Protein AF-A0A7C7QXV3-F1 (afdb_monomer_lite)

Radius of gyration: 19.64 Å; chains: 1; bounding box: 54×21×54 Å

Sequence (95 aa):
MFKKMLSLFKGRKDSQEKLEEENKEVRELTPQELELFKKAMGITPHNYWQWASRTNNFKLLTDGKWIWVEGYEEHIGKQLPLTQARAWSWEFIKS

pLDDT: mean 76.49, std 16.95, range [41.94, 91.56]

Foldseek 3Di:
DPPVVVVVVVVVVVVVVVVVVVPLPWDWDDPVSLVLQCVLVVPDPVCVVVVCVLQVNVRWIDSLFKIFRVPVPVLPPPPDDPSNRRMDTPVSSVD

Secondary structure (DSSP, 8-state):
--HHHHHHHHHHHHHHHHHHHH----EEPPHHHHHHHHHHTT--TTTHHHHHHHTTTT-EEE-SSEEEETT-GGGTT----TTT--EEEHHHHH-

Structure (mmCIF, N/CA/C/O backbone):
data_AF-A0A7C7QXV3-F1
#
_entry.id   AF-A0A7C7QXV3-F1
#
loop_
_atom_site.group_PDB
_atom_site.id
_atom_site.type_symbol
_atom_site.label_atom_id
_atom_site.label_alt_id
_atom_site.label_comp_id
_atom_site.label_asym_id
_atom_site.label_entity_id
_atom_site.label_seq_id
_atom_site.pdbx_PDB_ins_code
_atom_site.Cartn_x
_atom_site.Car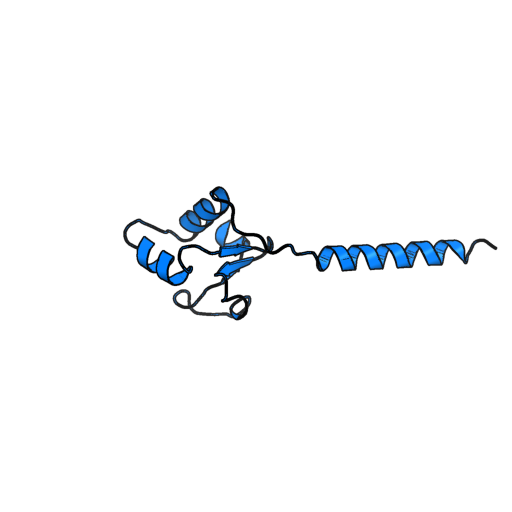tn_y
_atom_site.Cartn_z
_atom_site.occupancy
_atom_site.B_iso_or_equiv
_atom_site.auth_seq_id
_atom_site.auth_comp_id
_atom_site.auth_asym_id
_atom_site.auth_atom_id
_atom_site.pdbx_PDB_model_num
ATOM 1 N N . MET A 1 1 ? -40.442 6.383 41.615 1.00 57.12 1 MET A N 1
ATOM 2 C CA . MET A 1 1 ? -40.082 7.448 40.648 1.00 57.12 1 MET A CA 1
ATOM 3 C C . MET A 1 1 ? -38.639 7.347 40.108 1.00 57.12 1 MET A C 1
ATOM 5 O O . MET A 1 1 ? -38.107 8.347 39.661 1.00 57.12 1 MET A O 1
ATOM 9 N N . PHE A 1 2 ? -38.010 6.160 40.039 1.00 50.41 2 PHE A N 1
ATOM 10 C CA . PHE A 1 2 ? -36.596 6.034 39.608 1.00 50.41 2 PHE A CA 1
ATOM 11 C C . PHE A 1 2 ? -36.371 5.288 38.279 1.00 50.41 2 PHE A C 1
ATOM 13 O O . PHE A 1 2 ? -35.244 5.189 37.810 1.00 50.41 2 PHE A O 1
ATOM 20 N N . LYS A 1 3 ? -37.431 4.805 37.613 1.00 54.19 3 LYS A N 1
ATOM 21 C CA . LYS A 1 3 ? -37.300 4.088 36.327 1.00 54.19 3 LYS A CA 1
ATOM 22 C C . LYS A 1 3 ? -37.152 5.003 35.103 1.00 54.19 3 LYS A C 1
ATOM 24 O O . LYS A 1 3 ? -36.671 4.551 34.072 1.00 54.19 3 LYS A O 1
ATOM 29 N N . LYS A 1 4 ? -37.522 6.286 35.201 1.00 54.22 4 LYS A N 1
ATOM 30 C CA . LYS A 1 4 ? -37.476 7.216 34.055 1.00 54.22 4 LYS A CA 1
ATOM 31 C C . LYS A 1 4 ? -36.061 7.751 33.779 1.00 54.22 4 LYS A C 1
ATOM 33 O O . LYS A 1 4 ? -35.727 8.004 32.627 1.00 54.22 4 LYS A O 1
ATOM 38 N N . MET A 1 5 ? -35.206 7.829 34.807 1.00 51.72 5 MET A N 1
ATOM 39 C CA . MET A 1 5 ? -33.851 8.391 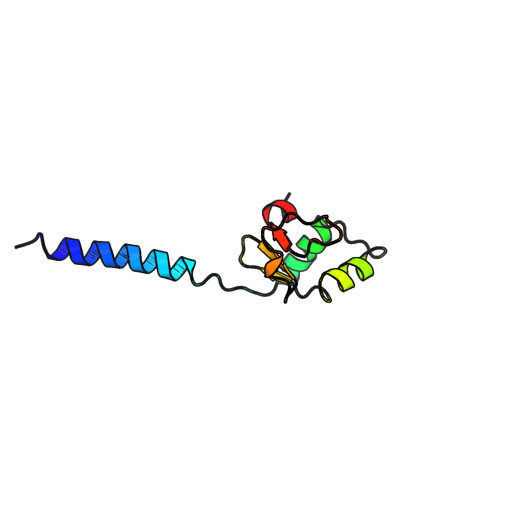34.695 1.00 51.72 5 MET A CA 1
ATOM 40 C C . MET A 1 5 ? -32.843 7.425 34.040 1.00 51.72 5 MET A C 1
ATOM 42 O O . MET A 1 5 ? -31.987 7.868 33.280 1.00 51.72 5 MET A O 1
ATOM 46 N N . LEU A 1 6 ? -32.984 6.106 34.236 1.00 54.09 6 LEU A N 1
ATOM 47 C CA . LEU A 1 6 ? -32.093 5.115 33.608 1.00 54.09 6 LEU A CA 1
ATOM 48 C C . LEU A 1 6 ? -32.305 4.980 32.086 1.00 54.09 6 LEU A C 1
ATOM 50 O O . LEU A 1 6 ? -31.386 4.589 31.372 1.00 54.09 6 LEU A O 1
ATOM 54 N N . SER A 1 7 ? -33.496 5.325 31.577 1.00 52.25 7 SER A N 1
ATOM 55 C CA . SER A 1 7 ? -33.801 5.247 30.136 1.00 52.25 7 SER A CA 1
ATOM 56 C C . SER A 1 7 ? -33.120 6.345 29.309 1.00 52.25 7 SER A C 1
ATOM 58 O O . SER A 1 7 ? -32.778 6.121 28.153 1.00 52.25 7 SER A O 1
ATOM 60 N N . LEU A 1 8 ? -32.844 7.502 29.924 1.00 54.09 8 LEU A N 1
ATOM 61 C CA . LEU A 1 8 ? -32.174 8.640 29.284 1.00 54.09 8 LEU A CA 1
ATOM 62 C C . LEU A 1 8 ? -30.660 8.433 29.135 1.00 54.09 8 LEU A C 1
ATOM 64 O O . LEU A 1 8 ? -30.052 8.985 28.224 1.00 54.09 8 LEU A O 1
ATOM 68 N N . PHE A 1 9 ? -30.050 7.626 30.007 1.00 51.22 9 PHE A N 1
ATOM 69 C CA . PHE A 1 9 ? -28.609 7.361 29.968 1.00 51.22 9 PHE A CA 1
ATOM 70 C C . PHE A 1 9 ? -28.221 6.265 28.968 1.00 51.22 9 PHE A C 1
ATOM 72 O O . PHE A 1 9 ? -27.091 6.251 28.490 1.00 51.22 9 PHE A O 1
ATOM 79 N N . LYS A 1 10 ? -29.154 5.365 28.629 1.00 51.53 10 LYS A N 1
ATOM 80 C CA . LYS A 1 10 ? -28.901 4.271 27.682 1.00 51.53 10 LYS A CA 1
ATOM 81 C C . LYS A 1 10 ? -28.864 4.780 26.233 1.00 51.53 10 LYS A C 1
ATOM 83 O O . LYS A 1 10 ? -27.887 4.529 25.546 1.00 51.53 10 LYS A O 1
ATOM 88 N N . GLY A 1 11 ? -29.816 5.631 25.831 1.00 43.94 11 GLY A N 1
ATOM 89 C CA . GLY A 1 11 ? -29.842 6.208 24.474 1.00 43.94 11 GLY A CA 1
ATOM 90 C C . GLY A 1 11 ? -28.691 7.176 24.152 1.00 43.94 11 GLY A C 1
ATOM 91 O O . GLY A 1 11 ? -28.356 7.377 22.986 1.00 43.94 11 GLY A O 1
ATOM 92 N N . ARG A 1 12 ? -28.046 7.760 25.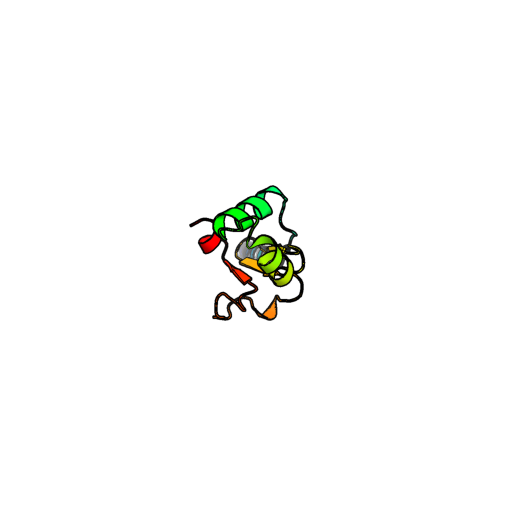174 1.00 46.16 12 ARG A N 1
ATOM 93 C CA . ARG A 1 12 ? -26.878 8.641 24.997 1.00 46.16 12 ARG A CA 1
ATOM 94 C C . ARG A 1 12 ? -25.601 7.861 24.651 1.00 46.16 12 ARG A C 1
ATOM 96 O O . ARG A 1 12 ? -24.737 8.421 23.990 1.00 46.16 12 ARG A O 1
ATOM 103 N N . LYS A 1 13 ? -25.503 6.585 25.047 1.00 44.91 13 LYS A N 1
ATOM 104 C CA . LYS A 1 13 ? -24.341 5.729 24.759 1.00 44.91 13 LYS A CA 1
ATOM 105 C C . LYS A 1 13 ? -24.359 5.213 23.316 1.00 44.91 13 LYS A C 1
ATOM 107 O O . LYS A 1 13 ? -23.362 5.339 22.620 1.00 44.91 13 LYS A O 1
ATOM 112 N N . ASP A 1 14 ? -25.529 4.788 22.839 1.00 46.03 14 ASP A N 1
ATOM 113 C CA . ASP A 1 14 ? -25.705 4.295 21.462 1.00 46.03 14 ASP A CA 1
ATOM 114 C C . ASP A 1 14 ? -25.534 5.411 20.408 1.00 46.03 14 ASP A C 1
ATOM 116 O O . ASP A 1 14 ? -25.160 5.160 19.266 1.00 46.03 14 ASP A O 1
ATOM 120 N N . SER A 1 15 ? -25.787 6.669 20.792 1.00 45.56 15 SER A N 1
ATOM 121 C CA . SER A 1 15 ? -25.602 7.833 19.910 1.00 45.56 15 SER A CA 1
ATOM 122 C C . SER A 1 15 ? -24.143 8.304 19.833 1.00 45.56 15 SER A C 1
ATOM 124 O O . SER A 1 15 ? -23.786 8.988 18.881 1.00 45.56 15 SER A O 1
ATOM 126 N N . GLN A 1 16 ? -23.304 7.957 20.819 1.00 43.50 16 GLN A N 1
ATOM 127 C CA . GLN A 1 16 ? -21.874 8.288 20.815 1.00 43.50 16 GLN A CA 1
ATOM 128 C C . GLN A 1 16 ? -21.054 7.273 20.009 1.00 43.50 16 GLN A C 1
ATOM 130 O O . GLN A 1 16 ? -20.232 7.695 19.205 1.00 43.50 16 GLN A O 1
ATOM 135 N N . GLU A 1 17 ? -21.341 5.969 20.118 1.00 45.19 17 GLU A N 1
ATOM 136 C CA . GLU A 1 17 ? -20.666 4.944 19.295 1.00 45.19 17 GLU A CA 1
ATOM 137 C C . GLU A 1 17 ? -20.940 5.132 17.792 1.00 45.19 17 GLU A C 1
ATOM 139 O O . GLU A 1 17 ? -20.065 4.902 16.961 1.00 45.19 17 GLU A O 1
ATOM 144 N N . LYS A 1 18 ? -22.125 5.644 17.430 1.00 41.94 18 LYS A N 1
ATOM 145 C CA . LYS A 1 18 ? -22.495 5.898 16.030 1.00 41.94 18 LYS A CA 1
ATOM 146 C C . LYS A 1 18 ? -21.815 7.133 15.414 1.00 41.94 18 LYS A C 1
ATOM 148 O O . LYS A 1 18 ? -21.636 7.174 14.204 1.00 41.9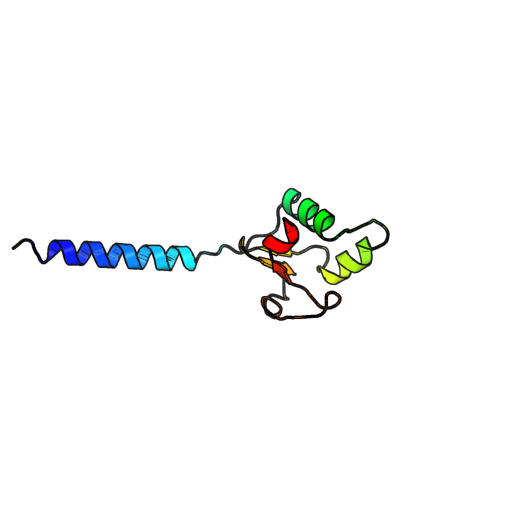4 18 LYS A O 1
ATOM 153 N N . LEU A 1 19 ? -21.429 8.118 16.232 1.00 43.69 19 LEU A N 1
ATOM 154 C CA . LEU A 1 19 ? -20.697 9.319 15.795 1.00 43.69 19 LEU A CA 1
ATOM 155 C C . LEU A 1 19 ? -19.181 9.077 15.689 1.00 43.69 19 LEU A C 1
ATOM 157 O O . LEU A 1 19 ? -18.510 9.740 14.900 1.00 43.69 19 LEU A O 1
ATOM 161 N N . GLU A 1 20 ? -18.635 8.123 16.449 1.00 44.12 20 GLU A N 1
ATOM 162 C CA . GLU A 1 20 ? -17.227 7.713 16.338 1.00 44.12 20 GLU A CA 1
ATOM 163 C C . GLU A 1 20 ? -16.964 6.838 15.100 1.00 44.12 20 GLU A C 1
ATOM 165 O O . GLU A 1 20 ? -15.880 6.910 14.526 1.00 44.12 20 GLU A O 1
ATOM 170 N N . GLU A 1 21 ? -17.954 6.080 14.612 1.00 46.25 21 GLU A N 1
ATOM 171 C CA . GLU A 1 21 ? -17.842 5.363 13.328 1.00 46.25 21 GLU A CA 1
ATOM 172 C C . GLU A 1 21 ? -17.892 6.285 12.095 1.00 46.25 21 GLU A C 1
ATOM 174 O O . GLU A 1 21 ? -17.339 5.927 11.051 1.00 46.25 21 GLU A O 1
ATOM 179 N N . GLU A 1 22 ? -18.513 7.466 12.200 1.00 43.81 22 GLU A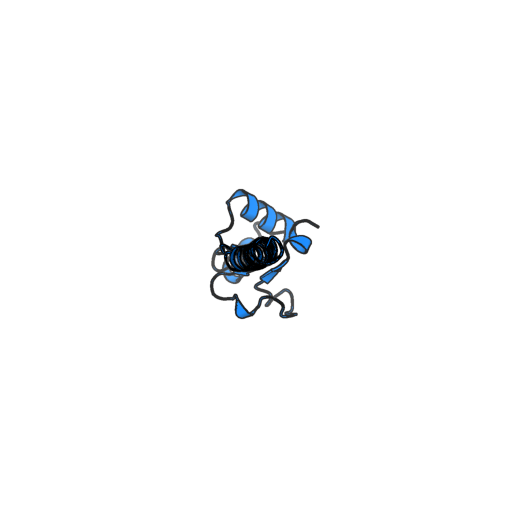 N 1
ATOM 180 C CA . GLU A 1 22 ? -18.608 8.446 11.103 1.00 43.81 22 GLU A CA 1
ATOM 181 C C . GLU A 1 22 ? -17.379 9.363 10.983 1.00 43.81 22 GLU A C 1
ATOM 183 O O . GLU A 1 22 ? -17.118 9.876 9.897 1.00 43.81 22 GLU A O 1
ATOM 188 N N . ASN A 1 23 ? -16.558 9.503 12.032 1.00 44.38 23 ASN A N 1
ATOM 189 C CA . ASN A 1 23 ? -15.240 10.151 11.955 1.00 44.38 23 ASN A CA 1
ATOM 190 C C . ASN A 1 23 ? -14.140 9.141 11.604 1.00 44.38 23 ASN A C 1
ATOM 192 O O . ASN A 1 23 ? -13.090 9.068 12.244 1.00 44.38 23 ASN A O 1
ATOM 196 N N . LYS A 1 24 ? -14.342 8.359 10.542 1.00 57.25 24 LYS A N 1
ATOM 197 C CA . LYS A 1 24 ? -13.190 7.794 9.839 1.00 57.25 24 LYS A CA 1
ATOM 198 C C . LYS A 1 24 ? -12.487 8.945 9.132 1.00 57.25 24 LYS A C 1
ATOM 200 O O . LYS A 1 24 ? -12.752 9.205 7.962 1.00 57.25 24 LYS A O 1
ATOM 205 N N . GLU A 1 25 ? -11.637 9.660 9.862 1.00 66.12 25 GLU A N 1
ATOM 206 C CA . GLU A 1 25 ? -10.749 10.668 9.296 1.00 66.12 25 GLU A CA 1
ATOM 207 C C . GLU A 1 25 ? -9.857 9.976 8.266 1.00 66.12 25 GLU A C 1
ATOM 209 O O . GLU A 1 25 ? -8.860 9.324 8.586 1.00 66.12 25 GLU A O 1
ATOM 214 N N . VAL A 1 26 ? -10.275 10.071 7.006 1.00 78.81 26 VAL A N 1
ATOM 215 C CA . VAL A 1 26 ? -9.447 9.718 5.866 1.00 78.81 26 VAL A CA 1
ATOM 216 C C . VAL A 1 26 ? -8.232 10.625 5.939 1.00 78.81 26 VAL A C 1
ATOM 218 O O . VAL A 1 26 ? -8.349 11.845 5.821 1.00 78.81 26 VAL A O 1
ATOM 221 N N . ARG A 1 27 ? -7.068 10.027 6.178 1.00 84.62 27 ARG A N 1
ATOM 222 C CA . ARG A 1 27 ? -5.807 10.755 6.299 1.00 84.62 27 ARG A CA 1
ATOM 223 C C . ARG A 1 27 ? -4.841 10.350 5.205 1.00 84.62 27 ARG A C 1
ATOM 225 O O . ARG A 1 27 ? -4.894 9.236 4.681 1.00 84.62 27 ARG A O 1
ATOM 232 N N . GLU A 1 28 ? -3.930 11.256 4.893 1.00 86.19 28 GLU A N 1
ATOM 233 C CA . GLU A 1 28 ? -2.774 10.950 4.061 1.00 86.19 28 GLU A CA 1
ATOM 234 C C . GLU A 1 28 ? -1.856 9.950 4.775 1.00 86.19 28 GLU A C 1
ATOM 236 O O . GLU A 1 28 ? -1.766 9.920 6.010 1.00 86.19 28 GLU A O 1
ATOM 241 N N . LEU A 1 29 ? -1.161 9.118 3.997 1.00 84.69 29 LEU A N 1
ATOM 242 C CA . LEU A 1 29 ? -0.156 8.227 4.565 1.00 84.69 29 LEU A CA 1
ATOM 243 C C . LEU A 1 29 ? 1.041 9.036 5.060 1.00 84.69 29 LEU A C 1
ATOM 245 O O . LEU A 1 29 ? 1.620 9.846 4.334 1.00 84.69 29 LEU A O 1
ATOM 249 N N . THR A 1 30 ? 1.479 8.737 6.278 1.00 87.12 30 THR A N 1
ATOM 250 C CA . THR A 1 30 ? 2.752 9.260 6.776 1.00 87.12 30 THR A CA 1
ATOM 251 C C . THR A 1 30 ? 3.922 8.719 5.940 1.00 87.12 30 THR A C 1
ATOM 253 O O . THR A 1 30 ? 3.817 7.643 5.341 1.00 87.12 30 THR A O 1
ATOM 256 N N . PRO A 1 31 ? 5.086 9.396 5.923 1.00 86.00 31 PRO A N 1
ATOM 257 C CA . PRO A 1 31 ? 6.266 8.902 5.210 1.00 86.00 31 PRO A CA 1
ATOM 258 C C . PRO A 1 31 ? 6.680 7.480 5.621 1.00 86.00 31 PRO A C 1
ATOM 260 O O . PRO A 1 31 ? 7.088 6.688 4.776 1.00 86.00 31 PRO A O 1
ATOM 263 N N . GLN A 1 32 ? 6.511 7.130 6.901 1.00 87.38 32 GLN A N 1
ATOM 264 C CA . GLN A 1 32 ? 6.804 5.790 7.422 1.00 87.38 32 GLN A CA 1
ATOM 265 C C . GLN A 1 32 ? 5.834 4.732 6.869 1.00 87.38 32 GLN A C 1
ATOM 267 O O . GLN A 1 32 ? 6.249 3.654 6.448 1.00 87.38 32 GLN A O 1
ATOM 272 N N . GLU A 1 33 ? 4.538 5.045 6.818 1.00 86.62 33 GLU A N 1
ATOM 273 C CA . GLU A 1 33 ? 3.507 4.170 6.241 1.00 86.62 33 GLU A CA 1
ATOM 274 C C . GLU A 1 33 ? 3.685 4.000 4.727 1.00 86.62 33 GLU A C 1
ATOM 276 O O . GLU A 1 33 ? 3.473 2.913 4.191 1.00 86.62 33 GLU A O 1
ATOM 281 N N . LEU A 1 34 ? 4.140 5.049 4.038 1.00 87.69 34 LEU A N 1
ATOM 282 C CA . LEU A 1 34 ? 4.509 5.003 2.624 1.00 87.69 34 LEU A CA 1
ATOM 283 C C . LEU A 1 34 ? 5.688 4.063 2.358 1.00 87.69 34 LEU A C 1
ATOM 285 O O . LEU A 1 34 ? 5.679 3.341 1.361 1.00 87.69 34 LEU A O 1
ATOM 289 N N . GLU A 1 35 ? 6.704 4.056 3.219 1.00 88.75 35 GLU A N 1
ATOM 290 C CA . GLU A 1 35 ? 7.819 3.110 3.110 1.00 88.75 35 GLU A CA 1
ATOM 291 C C . GLU A 1 35 ? 7.372 1.668 3.356 1.00 88.75 35 GLU A C 1
ATOM 293 O O . GLU A 1 35 ? 7.740 0.777 2.588 1.00 88.75 35 GLU A O 1
ATOM 298 N N . LEU A 1 36 ? 6.519 1.443 4.359 1.00 89.75 36 LEU A N 1
ATOM 299 C CA . LEU A 1 36 ? 5.873 0.150 4.608 1.00 89.75 36 LEU A CA 1
ATOM 300 C C . LEU A 1 36 ? 5.082 -0.328 3.388 1.00 89.75 36 LEU A C 1
ATOM 302 O O . LEU A 1 36 ? 5.283 -1.452 2.934 1.00 89.75 36 LEU A O 1
ATOM 306 N N . PHE A 1 37 ? 4.255 0.543 2.808 1.00 89.44 37 PHE A N 1
ATOM 307 C CA . PHE A 1 37 ? 3.515 0.254 1.583 1.00 89.44 37 PHE A CA 1
ATOM 308 C C . PHE A 1 37 ? 4.458 -0.128 0.436 1.00 89.44 37 PHE A C 1
ATOM 310 O O . PHE A 1 37 ? 4.266 -1.156 -0.213 1.00 89.44 37 PHE A O 1
ATOM 317 N N . LYS A 1 38 ? 5.514 0.662 0.203 1.00 89.69 38 LYS A N 1
ATOM 318 C CA . LYS A 1 38 ? 6.508 0.388 -0.846 1.00 89.69 38 LYS A CA 1
ATOM 319 C C . LYS A 1 38 ? 7.209 -0.953 -0.635 1.00 89.69 38 LYS A C 1
ATOM 321 O O . LYS A 1 38 ? 7.419 -1.685 -1.602 1.00 89.69 38 LYS A O 1
ATOM 326 N N . LYS A 1 39 ? 7.541 -1.287 0.613 1.00 90.44 39 LYS A N 1
ATOM 327 C CA . LYS A 1 39 ? 8.186 -2.549 0.981 1.00 90.44 39 LYS A CA 1
ATOM 328 C C . LYS A 1 39 ? 7.259 -3.743 0.763 1.00 90.44 39 LYS A C 1
ATOM 330 O O . LYS A 1 39 ? 7.667 -4.691 0.100 1.00 90.44 39 LYS A O 1
ATOM 335 N N . ALA A 1 40 ? 6.025 -3.674 1.260 1.00 89.56 40 ALA A N 1
ATOM 336 C CA . ALA A 1 40 ? 5.027 -4.734 1.103 1.00 89.56 40 ALA A CA 1
ATOM 337 C C . ALA A 1 40 ? 4.711 -5.006 -0.374 1.00 89.56 40 ALA A C 1
ATOM 339 O O . ALA A 1 40 ? 4.575 -6.147 -0.803 1.00 89.56 40 ALA A O 1
ATOM 340 N N . MET A 1 41 ? 4.685 -3.947 -1.182 1.00 87.56 41 MET A N 1
ATOM 341 C CA . MET A 1 41 ? 4.445 -4.029 -2.621 1.00 87.56 41 MET A CA 1
ATOM 342 C C . MET A 1 41 ? 5.658 -4.458 -3.452 1.00 87.56 41 MET A C 1
ATOM 344 O O . MET A 1 41 ? 5.553 -4.550 -4.678 1.00 87.56 41 MET A O 1
ATOM 348 N N . GLY A 1 42 ? 6.813 -4.699 -2.822 1.00 89.62 42 GLY A N 1
ATOM 349 C CA . GLY A 1 42 ? 8.041 -5.062 -3.526 1.00 89.62 42 GLY A CA 1
ATOM 350 C C . GLY A 1 42 ? 8.462 -3.997 -4.542 1.00 89.62 42 GLY A C 1
ATOM 351 O O . GLY A 1 42 ? 8.905 -4.317 -5.652 1.00 89.62 42 GLY A O 1
ATOM 352 N N . ILE A 1 43 ? 8.265 -2.718 -4.204 1.00 90.38 43 ILE A N 1
ATOM 353 C CA . ILE A 1 43 ? 8.619 -1.610 -5.088 1.00 90.38 43 ILE A CA 1
ATOM 354 C C . ILE A 1 43 ? 10.141 -1.472 -5.098 1.00 90.38 43 ILE A C 1
ATOM 356 O O . ILE A 1 43 ? 10.768 -1.121 -4.102 1.00 90.38 43 ILE A O 1
ATOM 360 N N . THR A 1 44 ? 10.731 -1.747 -6.253 1.00 90.50 44 THR A N 1
ATOM 361 C CA . THR A 1 44 ? 12.156 -1.612 -6.548 1.00 90.50 44 THR A CA 1
ATOM 362 C C . THR A 1 44 ? 12.377 -0.403 -7.457 1.00 90.50 44 THR A C 1
ATOM 364 O O . THR A 1 44 ? 11.449 0.034 -8.140 1.00 90.50 44 THR A O 1
ATOM 367 N N . PRO A 1 45 ? 13.607 0.129 -7.562 1.00 90.19 45 PRO A N 1
ATOM 368 C CA . PRO A 1 45 ? 13.900 1.221 -8.492 1.00 90.19 45 PRO A CA 1
ATOM 369 C C . PRO A 1 45 ? 13.474 0.925 -9.941 1.00 90.19 45 PRO A C 1
ATOM 371 O O . PRO A 1 45 ? 13.061 1.827 -10.663 1.00 90.19 45 PRO A O 1
ATOM 374 N N . HIS A 1 46 ? 13.503 -0.349 -10.348 1.00 90.06 46 HIS A N 1
ATOM 375 C CA . HIS A 1 46 ? 13.117 -0.786 -11.688 1.00 90.06 46 HIS A CA 1
ATOM 376 C C . HIS A 1 46 ? 11.612 -0.638 -11.971 1.00 90.06 46 HIS A C 1
ATOM 378 O O . HIS A 1 46 ? 11.230 -0.257 -13.077 1.00 90.06 46 HIS A O 1
ATOM 384 N N . ASN A 1 47 ? 10.755 -0.911 -10.980 1.00 90.31 47 ASN A N 1
ATOM 385 C CA . ASN A 1 47 ? 9.295 -0.827 -11.116 1.00 90.31 47 ASN A CA 1
ATOM 386 C C . ASN A 1 47 ? 8.697 0.432 -10.450 1.00 90.31 47 ASN A C 1
ATOM 388 O O . ASN A 1 47 ? 7.485 0.642 -10.501 1.00 90.31 47 ASN A O 1
ATOM 392 N N . TYR A 1 48 ? 9.535 1.296 -9.867 1.00 90.06 48 TYR A N 1
ATOM 393 C CA . TYR A 1 48 ? 9.113 2.486 -9.126 1.00 90.06 48 TYR A CA 1
ATOM 394 C C . TYR A 1 48 ? 8.221 3.407 -9.956 1.00 90.06 48 TYR A C 1
ATOM 396 O O . TYR A 1 48 ? 7.175 3.839 -9.485 1.00 90.06 48 TYR A O 1
ATOM 404 N N . TRP A 1 49 ? 8.595 3.673 -11.209 1.00 89.12 49 TRP A N 1
ATOM 405 C CA . TRP A 1 49 ? 7.840 4.551 -12.106 1.00 89.12 49 TRP A CA 1
ATOM 406 C C . TRP A 1 49 ? 6.464 3.975 -12.474 1.00 89.12 49 TRP A C 1
ATOM 408 O O . TRP A 1 49 ? 5.490 4.723 -12.565 1.00 89.12 49 TRP A O 1
ATOM 418 N N . GLN A 1 50 ? 6.352 2.648 -12.617 1.00 90.12 50 GLN A N 1
ATOM 419 C CA . GLN A 1 50 ? 5.072 1.974 -12.868 1.00 90.12 50 GLN A CA 1
ATOM 420 C C . GLN A 1 50 ? 4.139 2.160 -11.674 1.00 90.12 50 GLN A C 1
ATOM 422 O O . GLN A 1 50 ? 2.964 2.495 -11.827 1.00 90.12 50 GLN A O 1
ATOM 427 N N . TRP A 1 51 ? 4.685 1.987 -10.470 1.00 89.06 51 TRP A N 1
ATOM 428 C CA . TRP A 1 51 ? 3.953 2.227 -9.238 1.00 89.06 51 TRP A CA 1
ATOM 429 C C . TRP A 1 51 ? 3.599 3.698 -9.056 1.00 89.06 51 TRP A C 1
ATOM 431 O O . TRP A 1 51 ? 2.446 3.969 -8.761 1.00 89.06 51 TRP A O 1
ATOM 441 N N . ALA A 1 52 ? 4.516 4.632 -9.309 1.00 89.44 52 ALA A N 1
ATOM 442 C CA . ALA A 1 52 ? 4.260 6.068 -9.210 1.00 89.44 52 ALA A CA 1
ATOM 443 C C . ALA A 1 52 ? 3.134 6.514 -10.156 1.00 89.44 52 ALA A C 1
ATOM 445 O O . ALA A 1 52 ? 2.256 7.271 -9.755 1.00 89.44 52 ALA A O 1
ATOM 446 N N . SER A 1 53 ? 3.094 5.993 -11.385 1.00 88.56 53 SER A N 1
ATOM 447 C CA . SER A 1 53 ? 1.980 6.236 -12.310 1.00 88.56 53 SER A CA 1
ATOM 448 C C . SER A 1 53 ? 0.664 5.638 -11.789 1.00 88.56 53 SER A C 1
ATOM 450 O O . SER A 1 53 ? -0.394 6.271 -11.846 1.00 88.56 53 SER A O 1
ATOM 452 N N . ARG A 1 54 ? 0.716 4.434 -11.204 1.00 86.94 54 ARG A N 1
ATOM 453 C CA . ARG A 1 54 ? -0.464 3.763 -10.643 1.00 86.94 54 ARG A CA 1
ATOM 454 C C . ARG A 1 54 ? -0.959 4.376 -9.323 1.00 86.94 54 ARG A C 1
ATOM 456 O O . ARG A 1 54 ? -2.137 4.277 -9.003 1.00 86.94 54 ARG A O 1
ATOM 463 N N . THR A 1 55 ? -0.112 5.004 -8.530 1.00 87.06 55 THR A N 1
ATOM 464 C CA . THR A 1 55 ? -0.512 5.569 -7.232 1.00 87.06 55 THR A CA 1
ATOM 465 C C . THR A 1 55 ? -0.702 7.076 -7.277 1.00 87.06 55 THR A C 1
ATOM 467 O O . THR A 1 55 ? -0.745 7.706 -6.227 1.00 87.06 55 THR A O 1
ATOM 470 N N . ASN A 1 56 ? -0.794 7.659 -8.479 1.00 86.50 56 ASN A N 1
ATOM 471 C CA . ASN A 1 56 ? -0.867 9.105 -8.676 1.00 86.50 56 ASN A CA 1
ATOM 472 C C . ASN A 1 56 ? 0.253 9.830 -7.905 1.00 86.50 56 ASN A C 1
ATOM 474 O O . ASN A 1 56 ? 0.010 10.703 -7.080 1.00 86.50 56 ASN A O 1
ATOM 478 N N . ASN A 1 57 ? 1.494 9.392 -8.123 1.00 87.44 57 ASN A N 1
ATOM 479 C CA . ASN A 1 57 ? 2.686 9.830 -7.400 1.00 87.44 57 ASN A CA 1
ATOM 480 C C . ASN A 1 57 ? 2.647 9.544 -5.885 1.00 87.44 57 ASN A C 1
ATOM 482 O O . ASN A 1 57 ? 3.074 10.364 -5.078 1.00 87.44 57 ASN A O 1
ATOM 486 N N . PHE A 1 58 ? 2.150 8.365 -5.499 1.00 86.81 58 PHE A N 1
ATOM 487 C CA . PHE A 1 58 ? 1.996 7.938 -4.101 1.00 86.81 58 PHE A CA 1
ATOM 488 C C . PHE A 1 58 ? 1.078 8.829 -3.257 1.00 86.81 58 PHE A C 1
ATOM 490 O O . PHE A 1 58 ? 1.199 8.860 -2.033 1.00 86.81 58 PHE A O 1
ATOM 497 N N . LYS A 1 59 ? 0.117 9.490 -3.904 1.00 89.50 59 LYS A N 1
ATOM 498 C CA . LYS A 1 59 ? -1.003 10.162 -3.245 1.00 89.50 59 LYS A CA 1
ATOM 499 C C . LYS A 1 59 ? -2.007 9.115 -2.786 1.00 89.50 59 LYS A C 1
ATOM 501 O O . LYS A 1 59 ? -2.960 8.773 -3.487 1.00 89.50 59 LYS A O 1
ATOM 506 N N . LEU A 1 60 ? -1.698 8.525 -1.642 1.00 90.19 60 LEU A N 1
ATOM 507 C CA . LEU A 1 60 ? -2.458 7.451 -1.031 1.00 90.19 60 LEU A CA 1
ATOM 508 C C . LEU A 1 60 ? -3.161 7.993 0.216 1.00 90.19 60 LEU A C 1
ATOM 510 O O . LEU A 1 60 ? -2.571 8.741 0.999 1.00 90.19 60 LEU A O 1
ATOM 514 N N . LEU A 1 61 ? -4.403 7.570 0.398 1.00 90.44 61 LEU A N 1
ATOM 515 C CA . LEU A 1 61 ? -5.234 7.861 1.554 1.00 90.44 61 LEU A CA 1
ATOM 516 C C . LEU A 1 61 ? -5.511 6.575 2.328 1.00 90.44 61 LEU A C 1
ATOM 518 O O . LEU A 1 61 ? -5.460 5.475 1.770 1.00 90.44 61 LEU A O 1
ATOM 522 N N . THR A 1 62 ? -5.784 6.715 3.620 1.00 89.62 62 THR A N 1
ATOM 523 C CA . THR A 1 62 ? -6.068 5.595 4.517 1.00 89.62 62 THR A CA 1
ATOM 524 C C . THR A 1 62 ? -7.164 5.936 5.521 1.00 89.62 62 THR A C 1
ATOM 526 O O . THR A 1 62 ? -7.161 7.020 6.100 1.00 89.62 62 THR A O 1
ATOM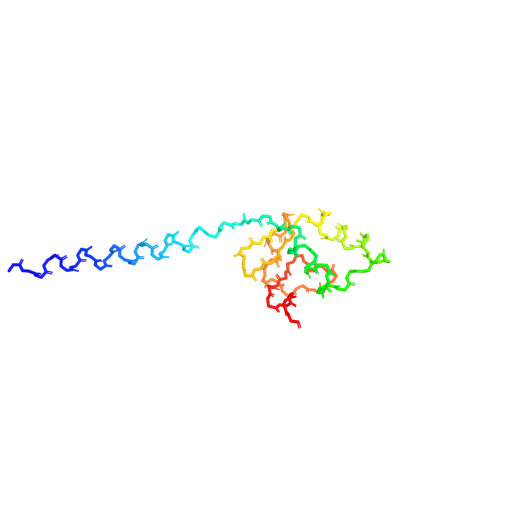 529 N N . ASP A 1 63 ? -8.060 4.979 5.785 1.00 86.44 63 ASP A N 1
ATOM 530 C CA . ASP A 1 63 ? -9.021 5.003 6.907 1.00 86.44 63 ASP A CA 1
ATOM 531 C C . ASP A 1 63 ? -8.581 4.100 8.077 1.00 86.44 63 ASP A C 1
ATOM 533 O O . ASP A 1 63 ? -9.359 3.808 8.985 1.00 86.44 63 ASP A O 1
ATOM 537 N N . GLY A 1 64 ? -7.353 3.574 8.025 1.00 81.88 64 GLY A N 1
ATOM 538 C CA . GLY A 1 64 ? -6.822 2.607 8.990 1.00 81.88 64 GLY A CA 1
ATOM 539 C C . GLY A 1 64 ? -7.223 1.152 8.718 1.00 81.88 64 GLY A C 1
ATOM 540 O O . GLY A 1 64 ? -6.639 0.248 9.313 1.00 81.88 64 GLY A O 1
ATOM 541 N N . LYS A 1 65 ? -8.151 0.894 7.785 1.00 86.69 65 LYS A N 1
ATOM 542 C CA . LYS A 1 65 ? -8.521 -0.460 7.325 1.00 86.69 65 LYS A CA 1
ATOM 543 C C . LYS A 1 65 ? -8.038 -0.723 5.899 1.00 86.69 65 LYS A C 1
ATOM 545 O O . LYS A 1 65 ? -7.514 -1.800 5.607 1.00 86.69 65 LYS A O 1
ATOM 550 N N . TRP A 1 66 ? -8.144 0.281 5.040 1.00 88.69 66 TRP A N 1
ATOM 551 C CA . TRP A 1 66 ? -7.757 0.254 3.639 1.00 88.69 66 TRP A CA 1
ATOM 552 C C . TRP A 1 66 ? -6.798 1.394 3.319 1.00 88.69 66 TRP A C 1
ATOM 554 O O . TRP A 1 66 ? -6.800 2.433 3.973 1.00 88.69 66 TRP A O 1
ATOM 564 N N . ILE A 1 67 ? -6.000 1.180 2.280 1.00 90.56 67 ILE A N 1
ATOM 565 C CA . ILE A 1 67 ? -5.194 2.186 1.604 1.00 90.56 67 ILE A CA 1
ATOM 566 C C . ILE A 1 67 ? -5.685 2.265 0.168 1.00 90.56 67 ILE A C 1
ATOM 568 O O . ILE A 1 67 ? -5.755 1.239 -0.508 1.00 90.56 67 ILE A O 1
ATOM 572 N N . TRP A 1 68 ? -5.986 3.458 -0.326 1.00 91.50 68 TRP A N 1
ATOM 573 C CA . TRP A 1 68 ? -6.380 3.665 -1.717 1.00 91.50 68 TRP A CA 1
ATOM 574 C C . TRP A 1 68 ? -5.722 4.901 -2.307 1.00 91.50 68 TRP A C 1
ATOM 576 O O . TRP A 1 68 ? -5.198 5.753 -1.599 1.00 91.50 68 TRP A O 1
ATOM 586 N N . VAL A 1 69 ? -5.709 4.975 -3.631 1.00 91.56 69 VAL A N 1
ATOM 587 C CA . VAL A 1 69 ? -5.198 6.138 -4.358 1.00 91.56 69 VAL A CA 1
ATOM 588 C C . VAL A 1 69 ? -6.238 7.254 -4.321 1.00 91.56 69 VAL A C 1
ATOM 590 O O . VAL A 1 69 ? -7.414 7.005 -4.589 1.00 91.56 69 VAL A O 1
ATOM 593 N N . GLU A 1 70 ? -5.801 8.481 -4.035 1.00 87.19 70 GLU A N 1
ATOM 594 C CA . GLU A 1 70 ? -6.642 9.681 -4.078 1.00 87.19 70 GLU A CA 1
ATOM 595 C C . GLU A 1 70 ? -7.395 9.757 -5.422 1.00 87.19 70 GLU A C 1
ATOM 597 O O . GLU A 1 70 ? -6.787 9.677 -6.495 1.00 87.19 70 GLU A O 1
ATOM 602 N N . GLY A 1 71 ? -8.727 9.861 -5.364 1.00 85.50 71 GLY A N 1
ATOM 603 C CA . GLY A 1 71 ? -9.611 9.874 -6.537 1.00 85.50 71 GLY A CA 1
ATOM 604 C C . GLY A 1 71 ? -10.066 8.499 -7.049 1.00 85.50 71 GLY A C 1
ATOM 605 O O . GLY A 1 71 ? -10.898 8.448 -7.948 1.00 85.50 71 GLY A O 1
ATOM 606 N N . TYR A 1 72 ? -9.581 7.392 -6.474 1.00 85.38 72 TYR A N 1
ATOM 607 C CA . TYR A 1 72 ? -9.977 6.017 -6.830 1.00 85.38 72 TYR A CA 1
ATOM 608 C C . TYR A 1 72 ? -10.690 5.289 -5.681 1.00 85.38 72 TYR A C 1
ATOM 610 O O . TYR A 1 72 ? -10.586 4.070 -5.532 1.00 85.38 72 TYR A O 1
ATOM 618 N N . GLU A 1 73 ? -11.433 6.022 -4.856 1.00 81.88 73 GLU A N 1
ATOM 619 C CA . GLU A 1 73 ? -12.147 5.471 -3.691 1.00 81.88 73 GLU A CA 1
ATOM 620 C C . GLU A 1 73 ? -13.207 4.440 -4.107 1.00 81.88 73 GLU A C 1
ATOM 622 O O . GLU A 1 73 ? -13.457 3.453 -3.421 1.00 81.88 73 GLU A O 1
ATOM 627 N N . GLU A 1 74 ? -13.762 4.595 -5.308 1.00 81.94 74 GLU A N 1
ATOM 628 C CA . GLU A 1 74 ? -14.690 3.642 -5.916 1.00 81.94 74 GLU A CA 1
ATOM 629 C C . GLU A 1 74 ? -14.078 2.264 -6.225 1.00 81.94 74 GLU A C 1
ATOM 631 O O . GLU A 1 74 ? -14.807 1.339 -6.596 1.00 81.94 74 GLU A O 1
ATOM 636 N N . HIS A 1 75 ? -12.755 2.105 -6.125 1.00 79.50 75 HIS A N 1
ATOM 637 C CA . HIS A 1 75 ? -12.074 0.818 -6.295 1.00 79.50 75 HIS A CA 1
ATOM 638 C C . HIS A 1 75 ? -11.945 0.041 -4.976 1.00 79.50 75 HIS A C 1
ATOM 640 O O . HIS A 1 75 ? -11.542 -1.124 -4.997 1.00 79.50 75 HIS A O 1
ATOM 646 N N . ILE A 1 76 ? -12.300 0.646 -3.838 1.00 82.25 76 ILE A N 1
ATOM 647 C CA . ILE A 1 76 ? -12.295 -0.025 -2.536 1.00 82.25 76 ILE A CA 1
ATOM 648 C C . ILE A 1 76 ? -13.321 -1.167 -2.553 1.00 82.25 76 ILE A C 1
ATOM 650 O O . ILE A 1 76 ? -14.463 -1.001 -2.976 1.00 82.25 76 ILE A O 1
ATOM 654 N N . GLY A 1 77 ? -12.902 -2.359 -2.120 1.00 76.00 77 GLY A N 1
ATOM 655 C CA . GLY A 1 77 ? -13.762 -3.546 -2.054 1.00 76.00 77 GLY A CA 1
ATOM 656 C C . GLY A 1 77 ? -14.065 -4.218 -3.400 1.00 76.00 77 GLY A C 1
ATOM 657 O O . GLY A 1 77 ? -14.690 -5.278 -3.413 1.00 76.00 77 GLY A O 1
ATOM 658 N N . LYS A 1 78 ? -13.603 -3.667 -4.531 1.00 80.81 78 LYS A N 1
ATOM 659 C CA . LYS A 1 78 ? -13.702 -4.335 -5.836 1.00 80.81 78 LYS A CA 1
ATOM 660 C C . LYS A 1 78 ? -12.553 -5.323 -6.010 1.00 80.81 78 LYS A C 1
ATOM 662 O O . LYS A 1 78 ? -11.388 -4.989 -5.800 1.00 80.81 78 LYS A O 1
ATOM 667 N N . GLN A 1 79 ? -12.870 -6.532 -6.465 1.00 74.62 79 GLN A N 1
ATOM 668 C CA . GLN A 1 79 ? -11.862 -7.524 -6.826 1.00 74.62 79 GLN A CA 1
ATOM 669 C C . GLN A 1 79 ? -11.317 -7.213 -8.224 1.00 74.62 79 GLN A C 1
ATOM 671 O O . GLN A 1 79 ? -11.767 -7.755 -9.230 1.00 74.62 79 GLN A O 1
ATOM 676 N N . LEU A 1 80 ? -10.374 -6.275 -8.283 1.00 79.69 80 LEU A N 1
ATOM 677 C CA . LEU A 1 80 ? -9.669 -5.915 -9.508 1.00 79.69 80 LEU A CA 1
ATOM 678 C C . LEU A 1 80 ? -8.365 -6.713 -9.632 1.00 79.69 80 LEU A C 1
ATOM 680 O O . LEU A 1 80 ? -7.733 -7.024 -8.618 1.00 79.69 80 LEU A O 1
ATOM 684 N N . PRO A 1 81 ? -7.914 -7.021 -10.860 1.00 80.50 81 PRO A N 1
ATOM 685 C CA . PRO A 1 81 ? -6.587 -7.586 -11.061 1.00 80.50 81 PRO A CA 1
ATOM 686 C C . PRO A 1 81 ? -5.522 -6.625 -10.519 1.00 80.50 81 PRO A C 1
ATOM 688 O O . PRO A 1 81 ? -5.687 -5.407 -10.583 1.00 80.50 81 PRO A O 1
ATOM 691 N N . LEU A 1 82 ? -4.399 -7.159 -10.026 1.00 72.56 82 LEU A N 1
ATOM 692 C CA . LEU A 1 82 ? -3.309 -6.387 -9.402 1.00 72.56 82 LEU A CA 1
ATOM 693 C C . LEU A 1 82 ? -2.850 -5.182 -10.240 1.00 72.56 82 LEU A C 1
ATOM 695 O O . LEU A 1 82 ? -2.461 -4.155 -9.690 1.00 72.56 82 LEU A O 1
ATOM 699 N N . THR A 1 83 ? -2.918 -5.285 -11.567 1.00 75.81 83 THR A N 1
ATOM 700 C CA . THR A 1 83 ? -2.566 -4.217 -12.513 1.00 75.81 83 THR A CA 1
ATOM 701 C C . THR A 1 83 ? -3.516 -3.015 -12.462 1.00 75.81 83 THR A C 1
ATOM 703 O O . THR A 1 83 ? -3.078 -1.887 -12.681 1.00 75.81 83 THR A O 1
ATOM 706 N N . GLN A 1 84 ? -4.792 -3.237 -12.143 1.00 80.75 84 GLN A N 1
ATOM 707 C CA . GLN A 1 84 ? -5.844 -2.218 -12.068 1.00 80.75 84 GLN A CA 1
ATOM 708 C C . GLN A 1 84 ? -6.255 -1.880 -10.633 1.00 80.75 84 GLN A C 1
ATOM 710 O O . GLN A 1 84 ? -6.921 -0.869 -10.414 1.00 80.75 84 GLN A O 1
ATOM 715 N N . ALA A 1 85 ? -5.854 -2.698 -9.659 1.00 84.69 85 ALA A N 1
ATOM 716 C CA . ALA A 1 85 ? -6.081 -2.427 -8.252 1.00 84.69 85 ALA A CA 1
ATOM 717 C C . ALA A 1 85 ? -5.474 -1.066 -7.872 1.00 84.69 85 ALA A C 1
ATOM 719 O O . ALA A 1 85 ? -4.302 -0.784 -8.139 1.00 84.69 85 ALA A O 1
ATOM 720 N N . ARG A 1 86 ? -6.310 -0.216 -7.274 1.00 89.44 86 ARG A N 1
ATOM 721 C CA . ARG A 1 86 ? -5.951 1.106 -6.732 1.00 89.44 86 ARG A CA 1
ATOM 722 C C . ARG A 1 86 ? -6.275 1.206 -5.239 1.00 89.44 86 ARG A C 1
ATOM 724 O O . ARG A 1 86 ? -6.175 2.286 -4.671 1.00 89.44 86 ARG A O 1
ATOM 731 N N . ALA A 1 87 ? -6.676 0.093 -4.630 1.00 89.94 87 ALA A N 1
ATOM 732 C CA . ALA A 1 87 ? -6.997 -0.023 -3.221 1.00 89.94 87 ALA A CA 1
ATOM 733 C C . ALA A 1 87 ? -6.495 -1.369 -2.685 1.00 89.94 87 ALA A C 1
ATOM 735 O O . ALA A 1 87 ? -6.574 -2.386 -3.378 1.00 89.94 87 ALA A O 1
ATOM 736 N N . TRP A 1 88 ? -5.979 -1.364 -1.460 1.00 89.31 88 TRP A N 1
ATOM 737 C CA . TRP A 1 88 ? -5.376 -2.507 -0.777 1.00 89.31 88 TRP A CA 1
ATOM 738 C C . TRP A 1 88 ? -5.738 -2.471 0.703 1.00 89.31 88 TRP A C 1
ATOM 740 O O . TRP A 1 88 ? -5.876 -1.398 1.282 1.00 89.31 88 TRP A O 1
ATOM 750 N N . SER A 1 89 ? -5.908 -3.630 1.331 1.00 89.06 89 SER A N 1
ATOM 751 C CA . SER A 1 89 ? -6.162 -3.689 2.771 1.00 89.06 89 SER A CA 1
ATOM 752 C C . SER A 1 89 ? -4.859 -3.551 3.556 1.00 89.06 89 SER A C 1
ATOM 754 O O . SER A 1 89 ? -3.798 -4.004 3.120 1.00 89.06 89 SER A O 1
ATOM 756 N N . TRP A 1 90 ? -4.936 -2.978 4.755 1.00 88.06 90 TRP A N 1
ATOM 757 C CA . TRP A 1 90 ? -3.793 -2.943 5.670 1.00 88.06 90 TRP A CA 1
ATOM 758 C C . TRP A 1 90 ? -3.319 -4.337 6.084 1.00 88.06 90 TRP A C 1
ATOM 760 O O . TRP A 1 90 ? -2.133 -4.521 6.340 1.00 88.06 90 TRP A O 1
ATOM 770 N N . GLU A 1 91 ? -4.225 -5.314 6.115 1.00 87.25 91 GLU A N 1
ATOM 771 C CA . GLU A 1 91 ? -3.899 -6.721 6.367 1.00 87.25 91 GLU A CA 1
ATOM 772 C C . GLU A 1 91 ? -2.958 -7.284 5.296 1.00 87.25 91 GLU A C 1
ATOM 774 O O . GLU A 1 91 ? -2.008 -7.983 5.623 1.00 87.25 91 GLU A O 1
ATOM 779 N N . PHE A 1 92 ? -3.160 -6.918 4.025 1.00 86.00 92 PHE A N 1
ATOM 780 C CA . PHE A 1 92 ? -2.260 -7.321 2.944 1.00 86.00 92 PHE A CA 1
ATOM 781 C C . PHE A 1 92 ? -0.878 -6.662 3.062 1.00 86.00 92 PHE A C 1
ATOM 783 O O . PHE A 1 92 ? 0.130 -7.285 2.761 1.00 86.00 92 PHE A O 1
ATOM 790 N N . ILE A 1 93 ? -0.826 -5.407 3.512 1.00 85.88 93 ILE A N 1
ATOM 791 C CA . ILE A 1 93 ? 0.422 -4.632 3.611 1.00 85.88 93 ILE A CA 1
ATOM 792 C C . ILE A 1 93 ? 1.266 -5.053 4.819 1.00 85.88 93 ILE A C 1
ATOM 794 O O . ILE A 1 93 ? 2.489 -4.939 4.789 1.00 85.88 93 ILE A O 1
ATOM 798 N N . LYS A 1 94 ? 0.616 -5.502 5.896 1.00 83.12 94 LYS A N 1
ATOM 799 C CA . LYS A 1 94 ? 1.281 -5.980 7.115 1.00 83.12 94 LYS A CA 1
ATOM 800 C C . LYS A 1 94 ? 1.658 -7.467 7.065 1.00 83.12 94 LYS A C 1
ATOM 802 O O . LYS A 1 94 ? 2.391 -7.899 7.954 1.00 83.12 94 LYS A O 1
ATOM 807 N N . SER A 1 95 ? 1.142 -8.220 6.089 1.00 72.19 95 SER A N 1
ATOM 808 C CA . SER A 1 95 ? 1.472 -9.636 5.868 1.00 72.19 95 SER A CA 1
ATOM 809 C C . SER A 1 95 ? 2.893 -9.829 5.352 1.00 72.19 95 SER A C 1
ATOM 811 O O . SER A 1 95 ? 3.405 -10.942 5.604 1.00 72.19 95 SER A O 1
#